Protein AF-A0AAD8AHD6-F1 (afdb_monomer_lite)

Structure (mmCIF, N/CA/C/O backbone):
data_AF-A0AAD8AHD6-F1
#
_entry.id   AF-A0AAD8AHD6-F1
#
loop_
_atom_site.group_PDB
_atom_site.id
_atom_site.type_symbol
_atom_site.label_atom_id
_atom_site.label_alt_id
_atom_site.label_comp_id
_atom_site.label_asym_id
_atom_site.label_entity_id
_atom_site.label_seq_id
_atom_site.pdbx_PDB_ins_code
_atom_site.Cartn_x
_atom_site.Cartn_y
_atom_site.Cartn_z
_atom_site.occupancy
_atom_site.B_iso_or_equiv
_atom_site.auth_seq_id
_atom_site.auth_comp_id
_atom_site.auth_asym_id
_atom_site.auth_atom_id
_atom_si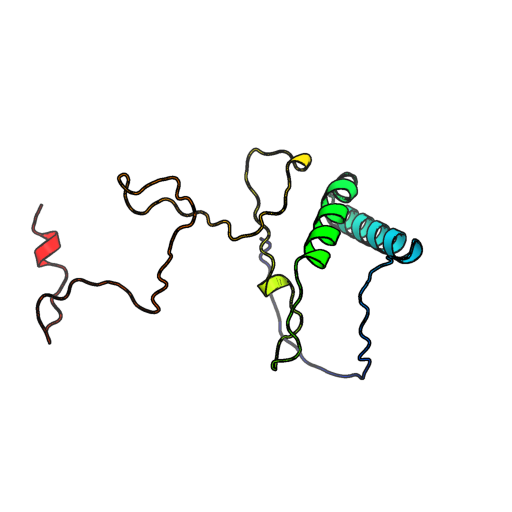te.pdbx_PDB_model_num
ATOM 1 N N . LEU A 1 1 ? 2.312 11.365 6.157 1.00 29.44 1 LEU A N 1
ATOM 2 C CA . LEU A 1 1 ? 2.791 12.754 5.990 1.00 29.44 1 LEU A CA 1
ATOM 3 C C . LEU A 1 1 ? 2.378 13.543 7.224 1.00 29.44 1 LEU A C 1
ATOM 5 O O . LEU A 1 1 ? 1.263 14.035 7.269 1.00 29.44 1 LEU A O 1
ATOM 9 N N . PHE A 1 2 ? 3.258 13.602 8.215 1.00 21.17 2 PHE A N 1
ATOM 10 C CA . PHE A 1 2 ? 3.308 14.655 9.227 1.00 21.17 2 PHE A CA 1
ATOM 11 C C . PHE A 1 2 ? 4.787 15.020 9.355 1.00 21.17 2 PHE A C 1
ATOM 13 O O . PHE A 1 2 ? 5.637 14.129 9.326 1.00 21.17 2 PHE A O 1
ATOM 20 N N . TYR A 1 3 ? 5.084 16.314 9.409 1.00 20.86 3 TYR A N 1
ATOM 21 C CA . TYR A 1 3 ? 6.416 16.841 9.679 1.00 20.86 3 TYR A CA 1
ATOM 22 C C . TYR A 1 3 ? 6.326 17.682 10.952 1.00 20.86 3 TYR A C 1
ATOM 24 O O . TYR A 1 3 ? 5.610 18.678 10.986 1.00 20.86 3 TYR A O 1
ATOM 32 N N . SER A 1 4 ? 7.026 17.229 11.983 1.00 30.19 4 SER A N 1
ATOM 33 C CA . SER A 1 4 ? 7.531 17.943 13.164 1.00 30.19 4 SER A CA 1
ATOM 34 C C . SER A 1 4 ? 8.356 16.865 13.886 1.00 30.19 4 SER A C 1
ATOM 36 O O . SER A 1 4 ? 7.849 15.768 14.077 1.00 30.19 4 SER A O 1
ATOM 38 N N . GLY A 1 5 ? 9.659 16.957 14.134 1.00 29.94 5 GLY A N 1
ATOM 39 C CA . GLY A 1 5 ? 10.422 18.074 14.664 1.00 29.94 5 GLY A CA 1
ATOM 40 C C . GLY A 1 5 ? 10.866 17.698 16.087 1.00 29.94 5 GLY A C 1
ATOM 41 O O . GLY A 1 5 ? 10.020 17.612 16.965 1.00 29.94 5 GLY A O 1
ATOM 42 N N . CYS A 1 6 ? 12.186 17.549 16.289 1.00 26.50 6 CYS A N 1
ATOM 43 C CA . CYS A 1 6 ? 12.927 17.546 17.571 1.00 26.50 6 CYS A CA 1
ATOM 44 C C . CYS A 1 6 ? 13.244 16.202 18.290 1.00 26.50 6 CYS A C 1
ATOM 46 O O . CYS A 1 6 ? 12.350 15.478 18.706 1.00 26.50 6 CYS A O 1
ATOM 48 N N . GLY A 1 7 ? 14.549 15.972 18.543 1.00 26.38 7 GLY A N 1
ATOM 49 C CA . GLY A 1 7 ? 15.070 15.596 19.875 1.00 26.38 7 GLY A CA 1
ATOM 50 C C . GLY A 1 7 ? 15.424 14.129 20.186 1.00 26.38 7 GLY A C 1
ATOM 51 O O . GLY A 1 7 ? 14.545 13.312 20.415 1.00 26.38 7 GLY A O 1
ATOM 52 N N . MET A 1 8 ? 16.728 13.832 20.315 1.00 28.05 8 MET A N 1
ATOM 53 C CA . MET A 1 8 ? 17.305 12.664 21.023 1.00 28.05 8 MET A CA 1
ATOM 54 C C . MET A 1 8 ? 16.973 12.665 22.530 1.00 28.05 8 MET A C 1
ATOM 56 O O . MET A 1 8 ? 17.054 13.740 23.111 1.00 28.05 8 MET A O 1
ATOM 60 N N . VAL A 1 9 ? 16.782 11.492 23.174 1.00 29.67 9 VAL A N 1
ATOM 61 C CA . VAL A 1 9 ? 17.677 10.911 24.224 1.00 29.67 9 VAL A CA 1
ATOM 62 C C . VAL A 1 9 ? 17.219 9.528 24.764 1.00 29.67 9 VAL A C 1
ATOM 64 O O . VAL A 1 9 ? 16.071 9.354 25.138 1.00 29.67 9 VAL A O 1
ATOM 67 N N . HIS A 1 10 ? 18.195 8.603 24.806 1.00 27.12 10 HIS A N 1
ATOM 68 C CA . HIS A 1 10 ? 18.586 7.549 25.782 1.00 27.12 10 HIS A CA 1
ATOM 69 C C . HIS A 1 10 ? 17.616 6.730 26.676 1.00 27.12 10 HIS A C 1
ATOM 71 O O . HIS A 1 10 ? 16.692 7.258 27.277 1.00 27.12 10 HIS A O 1
ATOM 77 N N . SER A 1 11 ? 18.102 5.496 26.960 1.00 27.05 11 SER A N 1
ATOM 78 C CA . SER A 1 11 ? 17.818 4.588 28.102 1.00 27.05 11 SER A CA 1
ATOM 79 C C . SER A 1 11 ? 16.495 3.819 28.002 1.00 27.05 11 SER A C 1
ATOM 81 O O . SER A 1 11 ? 15.454 4.428 27.844 1.00 27.05 11 SER A O 1
ATOM 83 N N . GLY A 1 12 ? 16.404 2.491 28.078 1.00 26.72 12 GLY A N 1
ATOM 84 C CA . GLY A 1 12 ? 17.171 1.486 28.813 1.00 26.72 12 GLY A CA 1
ATOM 85 C C . GLY A 1 12 ? 16.138 0.550 29.468 1.00 26.72 12 GLY A C 1
ATOM 86 O O . GLY A 1 12 ? 15.108 1.046 29.917 1.00 26.72 12 GLY A O 1
ATOM 87 N N . CYS A 1 13 ? 16.442 -0.756 29.535 1.00 26.98 13 CYS A N 1
ATOM 88 C CA . CYS A 1 13 ? 15.676 -1.809 30.237 1.00 26.98 13 CYS A CA 1
ATOM 89 C C . CYS A 1 13 ? 14.310 -2.137 29.569 1.00 26.98 13 CYS A C 1
ATOM 91 O O . CYS A 1 13 ? 13.634 -1.260 29.060 1.00 26.98 13 CYS A O 1
ATOM 93 N N . ASP A 1 14 ? 13.793 -3.357 29.457 1.00 25.84 14 ASP A N 1
ATOM 94 C CA . ASP A 1 14 ? 13.983 -4.588 30.202 1.00 25.84 14 ASP A CA 1
ATOM 95 C C . ASP A 1 14 ? 13.405 -5.764 29.383 1.00 25.84 14 ASP A C 1
ATOM 97 O O . ASP A 1 14 ? 12.411 -5.613 28.679 1.00 25.84 14 ASP A O 1
ATOM 101 N N . SER A 1 15 ? 14.036 -6.928 29.537 1.00 25.45 15 SER A N 1
ATOM 102 C CA . SER A 1 15 ? 13.415 -8.247 29.733 1.00 25.45 15 SER A CA 1
ATOM 103 C C . SER A 1 15 ? 12.273 -8.742 28.813 1.00 25.45 15 SER A C 1
ATOM 105 O O . SER A 1 15 ? 11.151 -8.267 28.881 1.00 25.45 15 SER A O 1
ATOM 107 N N . ILE A 1 16 ? 12.578 -9.829 28.074 1.00 37.09 16 ILE A N 1
ATOM 108 C CA . ILE A 1 16 ? 11.831 -11.111 27.941 1.00 37.09 16 ILE A CA 1
ATOM 109 C C . ILE A 1 16 ? 10.296 -10.959 27.788 1.00 37.09 16 ILE A C 1
ATOM 111 O O . ILE A 1 16 ? 9.616 -10.511 28.696 1.00 37.09 16 ILE A O 1
ATOM 115 N N . ILE A 1 17 ? 9.676 -11.373 26.675 1.00 28.97 17 ILE A N 1
ATOM 116 C CA . ILE A 1 17 ? 9.061 -12.707 26.522 1.00 28.97 17 ILE A CA 1
ATOM 117 C C . ILE A 1 17 ? 8.905 -13.022 25.026 1.00 28.97 17 ILE A C 1
ATOM 119 O O . ILE A 1 17 ? 8.188 -12.360 24.279 1.00 28.97 17 ILE A O 1
ATOM 123 N N . ASN A 1 18 ? 9.550 -14.108 24.617 1.00 33.19 18 ASN A N 1
ATOM 124 C CA . ASN A 1 18 ? 9.322 -14.784 23.354 1.00 33.19 18 ASN A CA 1
ATOM 125 C C . ASN A 1 18 ? 8.051 -15.641 23.493 1.00 33.19 18 ASN A C 1
ATOM 127 O O . ASN A 1 18 ? 8.084 -16.675 24.157 1.00 33.19 18 ASN A O 1
ATOM 131 N N . THR A 1 19 ? 6.937 -15.241 22.878 1.00 29.25 19 THR A N 1
ATOM 132 C CA . THR A 1 19 ? 5.799 -16.150 22.656 1.00 29.25 19 THR A CA 1
ATOM 133 C C . THR A 1 19 ? 5.150 -15.899 21.307 1.00 29.25 19 THR A C 1
ATOM 135 O O . THR A 1 19 ? 4.315 -15.021 21.120 1.00 29.25 19 THR A O 1
ATOM 138 N N . ARG A 1 20 ? 5.524 -16.772 20.374 1.00 37.91 20 ARG A N 1
ATOM 139 C CA . ARG A 1 20 ? 4.714 -17.261 19.261 1.00 37.91 20 ARG A CA 1
ATOM 140 C C . ARG A 1 20 ? 3.211 -17.246 19.578 1.00 37.91 20 ARG A C 1
ATOM 142 O O . ARG A 1 20 ? 2.752 -18.038 20.396 1.00 37.91 20 ARG A O 1
ATOM 149 N N . VAL A 1 21 ? 2.439 -16.476 18.813 1.00 38.62 21 VAL A N 1
ATOM 150 C CA . VAL A 1 21 ? 1.000 -16.710 18.636 1.00 38.62 21 VAL A CA 1
ATOM 151 C C . VAL A 1 21 ? 0.701 -16.699 17.140 1.00 38.62 21 VAL A C 1
ATOM 153 O O . VAL A 1 21 ? 0.684 -15.657 16.495 1.00 38.62 21 VAL A O 1
ATOM 156 N N . LYS A 1 22 ? 0.449 -17.883 16.568 1.00 38.78 22 LYS A N 1
ATOM 157 C CA . LYS A 1 22 ? -0.361 -17.968 15.349 1.00 38.78 22 LYS A CA 1
ATOM 158 C C . LYS A 1 22 ? -1.763 -17.508 15.756 1.00 38.78 22 LYS A C 1
ATOM 160 O O . LYS A 1 22 ? -2.486 -18.268 16.390 1.00 38.78 22 LYS A O 1
ATOM 165 N N . GLY A 1 23 ? -2.104 -16.253 15.476 1.00 42.19 23 GLY A N 1
ATOM 166 C CA . GLY A 1 23 ? -3.350 -15.608 15.901 1.00 42.19 23 GLY A CA 1
ATOM 167 C C . GLY A 1 23 ? -4.588 -16.065 15.132 1.00 42.19 23 GLY A C 1
ATOM 168 O O . GLY A 1 23 ? -5.349 -15.236 14.653 1.00 42.19 23 GLY A O 1
ATOM 169 N N . THR A 1 24 ? -4.826 -17.370 15.004 1.00 45.97 24 THR A N 1
ATOM 170 C CA . THR A 1 24 ? -6.129 -17.878 14.555 1.00 45.97 24 THR A CA 1
ATOM 171 C C . THR A 1 24 ? -7.067 -17.919 15.761 1.00 45.97 24 THR A C 1
ATOM 173 O O . THR A 1 24 ? -7.165 -18.938 16.440 1.00 45.97 24 THR A O 1
ATOM 176 N N . GLY A 1 25 ? -7.697 -16.778 16.062 1.00 51.31 25 GLY A N 1
ATOM 177 C CA . GLY A 1 25 ? -8.680 -16.632 17.143 1.00 51.31 25 GLY A CA 1
ATOM 178 C C . GLY A 1 25 ? -8.542 -15.319 17.912 1.00 51.31 25 GLY A C 1
ATOM 179 O O . GLY A 1 25 ? -8.144 -15.318 19.072 1.00 51.31 25 GLY A O 1
ATOM 180 N N . SER A 1 26 ? -8.856 -14.187 17.278 1.00 58.88 26 SER A N 1
ATOM 181 C CA . SER A 1 26 ? -8.895 -12.895 17.974 1.00 58.88 26 SER A CA 1
ATOM 182 C C . SER A 1 26 ? -10.036 -12.901 18.999 1.00 58.88 26 SER A C 1
ATOM 184 O O . SER A 1 26 ? -11.209 -13.011 18.631 1.00 58.88 26 SER A O 1
ATOM 186 N N . CYS A 1 27 ? -9.698 -12.847 20.290 1.00 73.50 27 CYS A N 1
ATOM 187 C CA . CYS A 1 27 ? -10.687 -12.846 21.361 1.00 73.50 27 CYS A CA 1
ATOM 188 C C . CYS A 1 27 ? -11.543 -11.567 21.306 1.00 73.50 27 CYS A C 1
ATOM 190 O O . CYS A 1 27 ? -11.077 -10.494 20.918 1.00 73.50 27 CYS A O 1
ATOM 192 N N . ILE A 1 28 ? -12.811 -11.667 21.714 1.00 82.25 28 ILE A N 1
ATOM 193 C CA . ILE A 1 28 ? -13.765 -10.542 21.679 1.00 82.25 28 ILE A CA 1
ATOM 194 C C . ILE A 1 28 ? -13.234 -9.345 22.483 1.00 82.25 28 ILE A C 1
ATOM 196 O O . ILE A 1 28 ? -13.373 -8.202 22.056 1.00 82.25 28 ILE A O 1
ATOM 200 N N . ALA A 1 29 ? -12.557 -9.609 23.605 1.00 86.94 29 ALA A N 1
ATOM 201 C CA . ALA A 1 29 ? -11.934 -8.581 24.433 1.00 86.94 29 ALA A CA 1
ATOM 202 C C . ALA A 1 29 ? -10.838 -7.802 23.684 1.00 86.94 29 ALA A C 1
ATOM 204 O O . ALA A 1 29 ? -10.797 -6.576 23.771 1.00 86.94 29 ALA A O 1
ATOM 205 N N . PHE A 1 30 ? -9.993 -8.488 22.905 1.00 87.62 30 PHE A N 1
ATOM 206 C CA . PHE A 1 30 ? -8.957 -7.842 22.099 1.00 87.62 30 PHE A CA 1
ATOM 207 C C . PHE A 1 30 ? -9.573 -6.951 21.019 1.00 87.62 30 PHE A C 1
ATOM 209 O O . PHE A 1 30 ? -9.199 -5.789 20.910 1.00 87.62 30 PHE A O 1
ATOM 216 N N . ARG A 1 31 ? -10.580 -7.448 20.286 1.00 87.31 31 ARG A N 1
ATOM 217 C CA . ARG A 1 31 ? -11.284 -6.657 19.258 1.00 87.31 31 ARG A CA 1
ATOM 218 C C . ARG A 1 31 ? -11.959 -5.418 19.840 1.00 87.31 31 ARG A C 1
ATOM 220 O O . ARG A 1 31 ? -11.915 -4.346 19.242 1.00 87.31 31 ARG A O 1
ATOM 227 N N . GLN A 1 32 ? -12.569 -5.549 21.016 1.00 90.44 32 GLN A N 1
ATOM 228 C CA . GLN A 1 32 ? -13.193 -4.415 21.690 1.00 90.44 32 GLN A CA 1
ATOM 229 C C . GLN A 1 32 ? -12.151 -3.380 22.124 1.00 90.44 32 GLN A C 1
ATOM 231 O O . GLN A 1 32 ? -12.377 -2.177 21.984 1.00 90.44 32 GLN A O 1
ATOM 236 N N . HIS A 1 33 ? -11.012 -3.842 22.640 1.00 92.06 33 HIS A N 1
ATOM 237 C CA . HIS A 1 33 ? -9.912 -2.972 23.029 1.00 92.06 33 HIS A CA 1
ATOM 238 C C . HIS A 1 33 ? -9.316 -2.235 21.820 1.00 92.06 33 HIS A C 1
ATOM 240 O O . HIS A 1 33 ? -9.173 -1.016 21.872 1.00 92.06 33 HIS A O 1
ATOM 246 N N . GLU A 1 34 ? -9.067 -2.944 20.718 1.00 91.31 34 GLU A N 1
ATOM 247 C CA . GLU A 1 34 ? -8.581 -2.392 19.446 1.00 91.31 34 GLU A CA 1
ATOM 248 C C . GLU A 1 34 ? -9.501 -1.275 18.930 1.00 91.31 34 GLU A C 1
ATOM 250 O O . GLU A 1 34 ? -9.052 -0.164 18.636 1.00 91.31 34 GLU A O 1
ATOM 255 N N . GLN A 1 35 ? -10.812 -1.532 18.901 1.00 93.62 35 GLN A N 1
ATOM 256 C CA . GLN A 1 35 ? -11.793 -0.527 18.501 1.00 93.62 35 GLN A CA 1
ATOM 257 C C . GLN A 1 35 ? -11.790 0.678 19.442 1.00 93.62 35 GLN A C 1
ATOM 259 O O . GLN A 1 35 ? -11.808 1.811 18.974 1.00 93.62 35 GLN A O 1
ATOM 264 N N . ASN A 1 36 ? -11.767 0.466 20.759 1.00 95.25 36 ASN A N 1
ATOM 265 C CA . ASN A 1 36 ? -11.785 1.564 21.725 1.00 95.25 36 ASN A CA 1
ATOM 266 C C . ASN A 1 36 ? -10.537 2.446 21.608 1.00 95.25 36 ASN A C 1
ATOM 268 O O . ASN A 1 36 ? -10.663 3.672 21.619 1.00 95.25 36 ASN A O 1
ATOM 272 N N . LEU A 1 37 ? -9.364 1.835 21.437 1.00 95.38 37 LEU A N 1
ATOM 273 C CA . LEU A 1 37 ? -8.112 2.554 21.231 1.00 95.38 37 LEU A CA 1
ATOM 274 C C . LEU A 1 37 ? -8.176 3.408 19.961 1.00 95.38 37 LEU A C 1
ATOM 276 O O . LEU A 1 37 ? -7.863 4.598 19.999 1.00 95.38 37 LEU A O 1
ATOM 280 N N . LEU A 1 38 ? -8.657 2.842 18.851 1.00 94.44 38 LEU A N 1
ATOM 281 C CA . LEU A 1 38 ? -8.803 3.592 17.605 1.00 94.44 38 LEU A CA 1
ATOM 282 C C . LEU A 1 38 ? -9.798 4.752 17.750 1.00 94.44 38 LEU A C 1
ATOM 284 O O . LEU A 1 38 ? -9.519 5.861 17.303 1.00 94.44 38 LEU A O 1
ATOM 288 N N . LYS A 1 39 ? -10.936 4.536 18.419 1.00 95.50 39 LYS A N 1
ATOM 289 C CA . LYS A 1 39 ? -11.924 5.596 18.682 1.00 95.50 39 LYS A CA 1
ATOM 290 C C . LYS A 1 39 ? -11.325 6.753 19.483 1.00 95.50 39 LYS A C 1
ATOM 292 O O . LYS A 1 39 ? -11.598 7.911 19.164 1.00 95.50 39 LYS A O 1
ATOM 297 N N . GLN A 1 40 ? -10.507 6.448 20.493 1.00 97.00 40 GLN A N 1
ATOM 298 C CA . GLN A 1 40 ? -9.797 7.449 21.294 1.00 97.00 40 GLN A CA 1
ATOM 299 C C . GLN A 1 40 ? -8.804 8.253 20.447 1.00 97.00 40 GLN A C 1
ATOM 301 O O . GLN A 1 40 ? -8.813 9.480 20.516 1.00 97.00 40 GLN A O 1
ATOM 306 N N . GLN A 1 41 ? -8.012 7.582 19.607 1.00 95.31 41 GLN A N 1
ATOM 307 C CA . GLN A 1 41 ? -7.065 8.233 18.694 1.00 95.31 41 GLN A CA 1
ATOM 308 C C . GLN A 1 41 ? -7.780 9.137 17.679 1.00 95.31 41 GLN A C 1
ATOM 310 O O . GLN A 1 41 ? -7.395 10.285 17.487 1.00 95.31 41 GLN A O 1
ATOM 315 N N . LEU A 1 42 ? -8.882 8.664 17.086 1.00 94.25 42 LEU A N 1
ATOM 316 C CA . LEU A 1 42 ? -9.683 9.466 16.157 1.00 94.25 42 LEU A CA 1
ATOM 317 C C . LEU A 1 42 ? -10.261 10.716 16.828 1.00 94.25 42 LEU A C 1
ATOM 319 O O . LEU A 1 42 ? -10.262 11.779 16.218 1.00 94.25 42 LEU A O 1
ATOM 323 N N . ASN A 1 43 ? -10.719 10.611 18.079 1.00 96.12 43 ASN A N 1
ATOM 324 C CA . ASN A 1 43 ? -11.207 11.769 18.830 1.00 96.12 43 ASN A CA 1
ATOM 325 C C . ASN A 1 43 ? -10.094 12.781 19.119 1.00 96.12 43 ASN A C 1
ATOM 3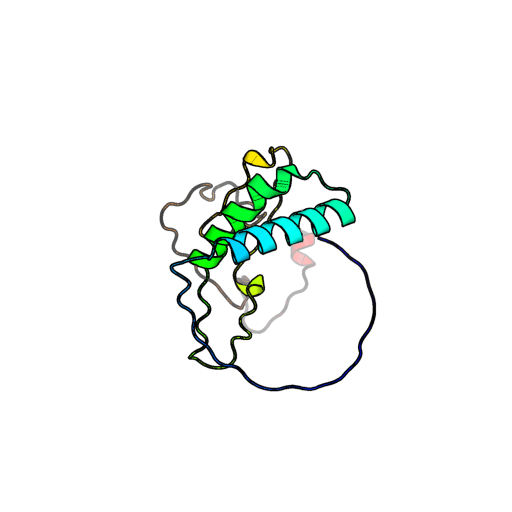27 O O . ASN A 1 43 ? -10.332 13.979 18.988 1.00 96.12 43 ASN A O 1
ATOM 331 N N . ALA A 1 44 ? -8.898 12.312 19.487 1.00 96.56 44 ALA A N 1
ATOM 332 C CA . ALA A 1 44 ? -7.748 13.181 19.736 1.00 96.56 44 ALA A CA 1
ATOM 333 C C . ALA A 1 44 ? -7.346 13.977 18.481 1.00 96.56 44 ALA A C 1
ATOM 335 O O . ALA A 1 44 ? -7.044 15.163 18.576 1.00 96.56 44 ALA A O 1
ATOM 336 N N . GLU A 1 45 ? -7.436 13.351 17.306 1.00 94.06 45 GLU A N 1
ATOM 337 C CA . GLU A 1 45 ? -7.138 13.969 16.006 1.00 94.06 45 GLU A CA 1
ATOM 338 C C . GLU A 1 45 ? -8.338 14.716 15.381 1.00 94.06 45 GLU A C 1
ATOM 340 O O . GLU A 1 45 ? -8.249 15.218 14.259 1.00 94.06 45 GLU A O 1
ATOM 345 N N . GLY A 1 46 ? -9.489 14.781 16.063 1.00 94.06 46 GLY A N 1
ATOM 346 C CA . GLY A 1 46 ? -10.697 15.445 15.551 1.00 94.06 46 GLY A CA 1
ATOM 347 C C . GLY A 1 46 ? -11.318 14.773 14.315 1.00 94.06 46 GLY A C 1
ATOM 348 O O . GLY A 1 46 ? -11.996 15.425 13.518 1.00 94.06 46 GLY A O 1
ATOM 349 N N . LEU A 1 47 ? -11.085 13.473 14.127 1.00 93.69 47 LEU A N 1
ATOM 350 C CA . LEU A 1 47 ? -11.558 12.687 12.989 1.00 93.69 47 LEU A CA 1
ATOM 351 C C . LEU A 1 47 ? -12.887 11.978 13.281 1.00 93.69 47 LEU A C 1
ATOM 353 O O . LEU A 1 47 ? -13.224 11.627 14.410 1.00 93.69 47 LEU A O 1
ATOM 357 N N . SER A 1 48 ? -13.654 11.712 12.220 1.00 94.31 48 SER A N 1
ATOM 358 C CA . SER A 1 48 ? -14.940 11.019 12.342 1.00 94.31 48 SER A CA 1
ATOM 359 C C . SER A 1 48 ? -14.776 9.567 12.802 1.00 94.31 48 SER A C 1
ATOM 361 O O . SER A 1 48 ? -14.008 8.802 12.222 1.00 94.31 48 SER A O 1
ATOM 363 N N . GLN A 1 49 ? -15.604 9.149 13.760 1.00 93.50 49 GLN A N 1
ATOM 364 C CA . GLN A 1 49 ? -15.636 7.785 14.304 1.00 93.50 49 GLN A CA 1
ATOM 365 C C . GLN A 1 49 ? -15.949 6.700 13.263 1.00 93.50 49 GLN A C 1
ATOM 367 O O . GLN A 1 49 ? -15.602 5.540 13.443 1.00 93.50 49 GLN A O 1
ATOM 372 N N . SER A 1 50 ? -16.537 7.074 12.129 1.00 93.06 50 SER A N 1
ATOM 373 C CA . SER A 1 50 ? -16.811 6.145 11.025 1.00 93.06 50 SER A CA 1
ATOM 374 C C . SER A 1 50 ? -15.558 5.727 10.238 1.00 93.06 50 SER A C 1
ATOM 376 O O . SER A 1 50 ? -15.645 4.918 9.321 1.00 93.06 50 SER A O 1
ATOM 378 N N . TRP A 1 51 ? -14.372 6.237 10.594 1.00 93.25 51 TRP A N 1
ATOM 379 C CA . TRP A 1 51 ? -13.100 5.658 10.148 1.00 93.25 51 TRP A CA 1
ATOM 380 C C . TRP A 1 51 ? -12.817 4.285 10.766 1.00 93.25 51 TRP A C 1
ATOM 382 O O . TRP A 1 51 ? -12.083 3.506 10.162 1.00 93.25 51 TRP A O 1
ATOM 392 N N . VAL A 1 52 ? -13.410 3.957 11.920 1.00 93.88 52 VAL A N 1
ATOM 393 C CA . VAL A 1 52 ? -13.233 2.646 12.570 1.00 93.88 52 VAL A CA 1
ATOM 394 C C . VAL A 1 52 ? -13.656 1.509 11.644 1.00 93.88 52 VAL A C 1
ATOM 396 O O . VAL A 1 52 ? -12.919 0.536 11.495 1.00 93.88 52 VAL A O 1
ATOM 399 N N . ASP A 1 53 ? -14.790 1.678 10.962 1.00 91.62 53 ASP A N 1
ATOM 400 C CA . ASP A 1 53 ? -15.363 0.674 10.059 1.00 91.62 53 ASP A CA 1
ATOM 401 C C . ASP A 1 53 ? -14.499 0.429 8.812 1.00 91.62 53 ASP A C 1
ATOM 403 O O . ASP A 1 53 ? -14.642 -0.593 8.148 1.00 91.62 53 ASP A O 1
ATOM 407 N N . ILE A 1 54 ? -13.587 1.356 8.499 1.00 92.31 54 ILE A N 1
ATOM 408 C CA . ILE A 1 54 ? -12.670 1.264 7.358 1.00 92.31 54 ILE A CA 1
ATOM 409 C C . ILE A 1 54 ? -11.303 0.738 7.801 1.00 92.31 54 ILE A C 1
ATOM 411 O O . ILE A 1 54 ? -10.750 -0.166 7.182 1.00 92.31 54 ILE A O 1
ATOM 415 N N . VAL A 1 55 ? -10.740 1.292 8.876 1.00 92.25 55 VAL A N 1
ATOM 416 C CA . VAL A 1 55 ? -9.359 1.008 9.292 1.00 92.25 55 VAL A CA 1
ATOM 417 C C . VAL A 1 55 ? -9.223 -0.384 9.901 1.00 92.25 55 VAL A C 1
ATOM 419 O O . VAL A 1 55 ? -8.259 -1.071 9.577 1.00 92.25 55 VAL A O 1
ATOM 422 N N . ILE A 1 56 ? -10.174 -0.828 10.734 1.00 92.06 56 ILE A N 1
ATOM 423 C CA . ILE A 1 56 ? -10.074 -2.130 11.419 1.00 92.06 56 ILE A CA 1
ATOM 424 C C . ILE A 1 56 ? -10.015 -3.296 10.416 1.00 92.06 56 ILE A C 1
ATOM 426 O O . ILE A 1 56 ? -9.076 -4.091 10.498 1.00 92.06 56 ILE A O 1
ATOM 430 N N . PRO A 1 57 ? -10.926 -3.409 9.426 1.00 91.19 57 PRO A N 1
ATOM 431 C CA . PRO A 1 57 ? -10.853 -4.502 8.456 1.00 91.19 57 PRO A CA 1
ATOM 432 C C . PRO A 1 57 ? -9.585 -4.465 7.597 1.00 91.19 57 PRO A C 1
ATOM 434 O O . PRO A 1 57 ? -9.070 -5.519 7.226 1.00 91.19 57 PRO A O 1
ATOM 437 N N . LEU A 1 58 ? -9.074 -3.272 7.267 1.00 90.19 58 LEU A N 1
ATOM 438 C CA . LEU A 1 58 ? -7.828 -3.128 6.509 1.00 90.19 58 LEU A CA 1
ATOM 439 C C . LEU A 1 58 ? -6.618 -3.549 7.352 1.00 90.19 58 LEU A C 1
ATOM 441 O O . LEU A 1 58 ? -5.761 -4.278 6.865 1.00 90.19 58 LEU A O 1
ATOM 445 N N . ALA A 1 59 ? -6.560 -3.144 8.622 1.00 90.50 59 ALA A N 1
ATOM 446 C CA . ALA A 1 59 ? -5.482 -3.520 9.532 1.00 90.50 59 ALA A CA 1
ATOM 447 C C . ALA A 1 59 ? -5.419 -5.041 9.739 1.00 90.50 59 ALA A C 1
ATOM 449 O O . ALA A 1 59 ? -4.343 -5.628 9.646 1.00 90.50 59 ALA A O 1
ATOM 450 N N . GLN A 1 60 ? -6.571 -5.687 9.932 1.00 88.81 60 GLN A N 1
ATOM 451 C CA . GLN A 1 60 ? -6.655 -7.145 10.068 1.00 88.81 60 GLN A CA 1
ATOM 452 C C . GLN A 1 60 ? -6.136 -7.863 8.816 1.00 88.81 60 GLN A C 1
ATOM 454 O O . GLN A 1 60 ? -5.293 -8.750 8.922 1.00 88.81 60 GLN A O 1
ATOM 459 N N . GLN A 1 61 ? -6.550 -7.418 7.627 1.00 88.62 61 GLN A N 1
ATOM 460 C CA . GLN A 1 61 ? -6.046 -7.973 6.369 1.00 88.62 61 GLN A CA 1
ATOM 461 C C . GLN A 1 61 ? -4.531 -7.778 6.202 1.00 88.62 61 GLN A C 1
ATOM 463 O O . GLN A 1 61 ? -3.841 -8.692 5.758 1.00 88.62 61 GLN A O 1
ATOM 468 N N . ILE A 1 62 ? -3.994 -6.611 6.576 1.00 87.31 62 ILE A N 1
ATOM 469 C CA . ILE A 1 62 ? -2.548 -6.346 6.525 1.00 87.31 62 ILE A CA 1
ATOM 470 C C . ILE A 1 62 ? -1.786 -7.325 7.424 1.00 87.31 62 ILE A C 1
ATOM 472 O O . ILE A 1 62 ? -0.785 -7.889 6.987 1.00 87.31 62 ILE A O 1
ATOM 476 N N . VAL A 1 63 ? -2.264 -7.552 8.651 1.00 86.56 63 VAL A N 1
ATOM 477 C CA . VAL A 1 63 ? -1.640 -8.483 9.608 1.00 86.56 63 VAL A CA 1
ATOM 478 C C . VAL A 1 63 ? -1.670 -9.927 9.098 1.00 86.56 63 VAL A C 1
ATOM 480 O O . VAL A 1 63 ? -0.726 -10.680 9.332 1.00 86.56 63 VAL A O 1
ATOM 483 N N . ASP A 1 64 ? -2.709 -10.317 8.360 1.00 85.50 64 ASP A N 1
ATOM 484 C CA . ASP A 1 64 ? -2.784 -11.654 7.765 1.00 85.50 64 ASP A CA 1
ATOM 485 C C . ASP A 1 64 ? -1.784 -11.845 6.608 1.00 85.50 64 ASP A C 1
ATOM 487 O O . ASP A 1 64 ? -1.234 -12.944 6.447 1.00 85.50 64 ASP A O 1
ATOM 491 N N . ILE A 1 65 ? -1.532 -10.784 5.830 1.00 85.62 65 ILE A N 1
ATOM 492 C CA . ILE A 1 65 ? -0.643 -10.779 4.655 1.00 85.62 65 ILE A CA 1
ATOM 493 C C . ILE A 1 65 ? 0.835 -10.649 5.054 1.00 85.62 65 ILE A C 1
ATOM 495 O O . ILE A 1 65 ? 1.685 -11.364 4.519 1.00 85.62 65 ILE A O 1
ATOM 499 N N . VAL A 1 66 ? 1.163 -9.735 5.969 1.00 83.75 66 VAL A N 1
ATOM 500 C CA . VAL A 1 66 ? 2.548 -9.389 6.317 1.00 83.75 66 VAL A CA 1
ATOM 501 C C . VAL A 1 66 ? 3.084 -10.352 7.371 1.00 83.75 66 VAL A C 1
ATOM 503 O O . VAL A 1 66 ? 2.616 -10.388 8.505 1.00 83.75 66 VAL A O 1
ATOM 506 N N . ARG A 1 67 ? 4.107 -11.130 7.003 1.00 81.69 67 ARG A N 1
ATOM 507 C CA . ARG A 1 67 ? 4.778 -12.083 7.897 1.00 81.69 67 ARG A CA 1
ATOM 508 C C . ARG A 1 67 ? 6.295 -11.895 7.825 1.00 81.69 67 ARG A C 1
ATOM 510 O O . ARG A 1 67 ? 6.916 -12.503 6.955 1.00 81.69 67 ARG A O 1
ATOM 517 N N . PRO A 1 68 ? 6.872 -11.058 8.705 1.00 78.19 68 PRO A N 1
ATOM 518 C CA . PRO A 1 68 ? 8.317 -10.860 8.783 1.00 78.19 68 PRO A CA 1
ATOM 519 C C . PRO A 1 68 ? 9.030 -12.190 9.080 1.00 78.19 68 PRO A C 1
ATOM 521 O O . PRO A 1 68 ? 8.567 -12.967 9.925 1.00 78.19 68 PRO A O 1
ATOM 524 N N . ASP A 1 69 ? 10.132 -12.476 8.382 1.00 71.94 69 ASP A N 1
ATOM 525 C CA . ASP A 1 69 ? 10.930 -13.690 8.606 1.00 71.94 69 ASP A CA 1
ATOM 526 C C . ASP A 1 69 ? 12.003 -13.422 9.665 1.00 71.94 69 ASP A C 1
ATOM 528 O O . ASP A 1 69 ? 13.147 -13.088 9.373 1.00 71.94 69 ASP A O 1
ATOM 532 N N . VAL A 1 70 ? 11.614 -13.596 10.927 1.00 68.88 70 VAL A N 1
ATOM 533 C CA . VAL A 1 70 ? 12.459 -13.309 12.098 1.00 68.88 70 VAL A CA 1
ATOM 534 C C . VAL A 1 70 ? 13.602 -14.331 12.275 1.00 68.88 70 VAL A C 1
ATOM 536 O O . VAL A 1 70 ? 14.414 -14.198 13.186 1.00 68.88 70 VAL A O 1
ATOM 539 N N . GLN A 1 71 ? 13.682 -15.386 11.449 1.00 66.69 71 GLN A N 1
ATOM 540 C CA . GLN A 1 71 ? 14.654 -16.476 11.640 1.00 66.69 71 GLN A CA 1
ATOM 541 C C . GLN A 1 71 ? 16.031 -16.218 11.017 1.00 66.69 71 GLN A C 1
ATOM 543 O O . GLN A 1 71 ? 16.973 -16.930 11.356 1.00 66.69 71 GLN A O 1
ATOM 548 N N . LYS A 1 72 ? 16.170 -15.245 10.109 1.00 60.25 72 LYS A N 1
ATOM 549 C CA . LYS A 1 72 ? 17.397 -15.035 9.313 1.00 60.25 72 LYS A CA 1
ATOM 550 C C . LYS A 1 72 ? 18.243 -13.829 9.734 1.00 60.25 72 LYS A C 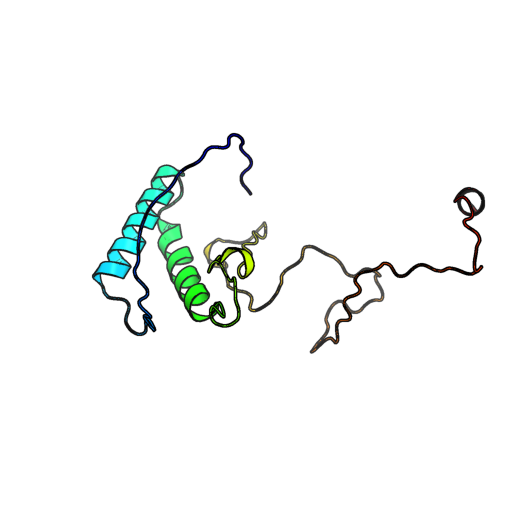1
ATOM 552 O O . LYS A 1 72 ? 18.934 -13.259 8.901 1.00 60.25 72 LYS A O 1
ATOM 557 N N . ASP A 1 73 ? 18.232 -13.525 11.029 1.00 56.12 73 ASP A N 1
ATOM 558 C CA . ASP A 1 73 ? 18.973 -12.438 11.674 1.00 56.12 73 ASP A CA 1
ATOM 559 C C . ASP A 1 73 ? 18.438 -11.020 11.373 1.00 56.12 73 ASP A C 1
ATOM 561 O O . ASP A 1 73 ? 18.309 -10.589 10.232 1.00 56.12 73 ASP A O 1
ATOM 565 N N . ALA A 1 74 ? 18.192 -10.272 12.456 1.00 58.69 74 ALA A N 1
ATOM 566 C CA . ALA A 1 74 ? 18.025 -8.813 12.507 1.00 58.69 74 ALA A CA 1
ATOM 567 C C . ALA A 1 74 ? 16.744 -8.167 11.934 1.00 58.69 74 ALA A C 1
ATOM 569 O O . ALA A 1 74 ? 16.752 -6.963 11.682 1.00 58.69 74 ALA A O 1
ATOM 570 N N . ASP A 1 75 ? 15.632 -8.890 11.774 1.00 62.72 75 ASP A N 1
ATOM 571 C CA . ASP A 1 75 ? 14.360 -8.238 11.430 1.00 62.72 75 ASP A CA 1
ATOM 572 C C . ASP A 1 75 ? 13.644 -7.731 12.701 1.00 62.72 75 ASP A C 1
ATOM 574 O O . ASP A 1 75 ? 13.146 -8.522 13.503 1.00 62.72 75 ASP A O 1
ATOM 578 N N . ASP A 1 76 ? 13.599 -6.408 12.894 1.00 69.81 76 ASP A N 1
ATOM 579 C CA . ASP A 1 76 ? 13.033 -5.696 14.066 1.00 69.81 76 ASP A CA 1
ATOM 580 C C . ASP A 1 76 ? 11.487 -5.769 14.141 1.00 69.81 76 ASP A C 1
ATOM 582 O O . ASP A 1 76 ? 10.830 -4.984 14.821 1.00 69.81 76 ASP A O 1
ATOM 586 N N . MET A 1 77 ? 10.867 -6.682 13.381 1.00 76.12 77 MET A N 1
ATOM 587 C CA . MET A 1 77 ? 9.414 -6.777 13.183 1.00 76.12 77 MET A CA 1
ATOM 588 C C . MET A 1 77 ? 8.754 -5.440 12.786 1.00 76.12 77 MET A C 1
ATOM 590 O O . MET A 1 77 ? 7.552 -5.241 12.996 1.00 76.12 77 MET A O 1
ATOM 594 N N . ASP A 1 78 ? 9.510 -4.520 12.180 1.00 82.00 78 ASP A N 1
ATOM 595 C CA . ASP A 1 78 ? 8.995 -3.208 11.804 1.00 82.00 78 ASP A CA 1
ATOM 596 C C . ASP A 1 78 ? 8.105 -3.312 10.558 1.00 82.00 78 ASP A C 1
ATOM 598 O O . ASP A 1 78 ? 8.559 -3.295 9.411 1.00 82.00 78 ASP A O 1
ATOM 602 N N . ILE A 1 79 ? 6.790 -3.354 10.786 1.00 82.94 79 ILE A N 1
ATOM 603 C CA . ILE A 1 79 ? 5.770 -3.424 9.729 1.00 82.94 79 ILE A CA 1
ATOM 604 C C . ILE A 1 79 ? 5.862 -2.273 8.714 1.00 82.94 79 ILE A C 1
ATOM 606 O O . ILE A 1 79 ? 5.372 -2.407 7.590 1.00 82.94 79 ILE A O 1
ATOM 610 N N . ARG A 1 80 ? 6.493 -1.145 9.072 1.00 84.56 80 ARG A N 1
ATOM 611 C CA . ARG A 1 80 ? 6.624 0.032 8.194 1.00 84.56 80 ARG A CA 1
ATOM 612 C C . ARG A 1 80 ? 7.549 -0.225 7.007 1.00 84.56 80 ARG A C 1
ATOM 614 O O . ARG A 1 80 ? 7.457 0.486 6.011 1.00 84.56 80 ARG A O 1
ATOM 621 N N . GLN A 1 81 ? 8.408 -1.240 7.089 1.00 85.38 81 GLN A N 1
ATOM 622 C CA . GLN A 1 81 ? 9.250 -1.664 5.968 1.00 85.38 81 GLN A CA 1
ATOM 623 C C . GLN A 1 81 ? 8.455 -2.452 4.915 1.00 85.38 81 GLN A C 1
ATOM 625 O O . GLN A 1 81 ? 8.826 -2.475 3.743 1.00 85.38 81 GLN A O 1
ATOM 630 N N . TYR A 1 82 ? 7.328 -3.043 5.320 1.00 86.44 82 TYR A N 1
ATOM 631 C CA . TYR A 1 82 ? 6.504 -3.926 4.494 1.00 86.44 82 TYR A CA 1
ATOM 632 C C . TYR A 1 82 ? 5.241 -3.250 3.951 1.00 86.44 82 TYR A C 1
ATOM 634 O O . TYR A 1 82 ? 4.745 -3.629 2.890 1.00 86.44 82 TYR A O 1
ATOM 642 N N . VAL A 1 83 ? 4.711 -2.247 4.658 1.00 89.62 83 VAL A N 1
ATOM 643 C CA . VAL A 1 83 ? 3.423 -1.617 4.342 1.00 89.62 83 VAL A CA 1
ATOM 644 C C . VAL A 1 83 ? 3.606 -0.145 4.005 1.00 89.62 83 VAL A C 1
ATOM 646 O O . VAL A 1 83 ? 4.145 0.632 4.790 1.00 89.62 83 VAL A O 1
ATOM 649 N N . GLN A 1 84 ? 3.076 0.262 2.852 1.00 90.50 84 GLN A N 1
ATOM 650 C CA . GLN A 1 84 ? 3.052 1.658 2.426 1.00 90.50 84 GLN A CA 1
ATOM 651 C C . GLN A 1 84 ? 1.613 2.172 2.352 1.00 90.50 84 GLN A C 1
ATOM 653 O O . GLN A 1 84 ? 0.797 1.662 1.588 1.00 90.50 84 GLN A O 1
ATOM 658 N N . PHE A 1 85 ? 1.312 3.231 3.106 1.00 91.06 85 PHE A N 1
ATOM 659 C CA . PHE A 1 85 ? 0.023 3.919 3.032 1.00 91.06 85 PHE A CA 1
ATOM 660 C C . PHE A 1 85 ? 0.084 5.040 2.001 1.00 91.06 85 PHE A C 1
ATOM 662 O O . PHE A 1 85 ? 0.903 5.958 2.108 1.00 91.06 85 PHE A O 1
ATOM 669 N N . LYS A 1 86 ? -0.813 4.997 1.014 1.00 88.94 86 LYS A N 1
ATOM 670 C CA . LYS A 1 86 ? -0.881 6.001 -0.046 1.00 88.94 86 LYS A CA 1
ATOM 671 C C . LYS A 1 86 ? -2.283 6.575 -0.171 1.00 88.94 86 LYS A C 1
ATOM 673 O O . LYS A 1 86 ? -3.245 5.846 -0.370 1.00 88.94 86 LYS A O 1
ATOM 678 N N . LYS A 1 87 ? -2.385 7.902 -0.073 1.00 87.62 87 LYS A N 1
ATOM 679 C CA . LYS A 1 87 ? -3.633 8.635 -0.298 1.00 87.62 87 LYS A CA 1
ATOM 680 C C . LYS A 1 87 ? -3.764 8.979 -1.779 1.00 87.62 87 LYS A C 1
ATOM 682 O O . LYS A 1 87 ? -2.853 9.581 -2.347 1.00 87.62 87 LYS A O 1
ATOM 687 N N . VAL A 1 88 ? -4.912 8.659 -2.364 1.00 85.62 88 VAL A N 1
ATOM 688 C CA . VAL A 1 88 ? -5.300 9.091 -3.711 1.00 85.62 88 VAL A CA 1
ATOM 689 C C . VAL A 1 88 ? -6.338 10.214 -3.572 1.00 85.62 88 VAL A C 1
ATOM 691 O O . VAL A 1 88 ? -7.314 10.039 -2.841 1.00 85.62 88 VAL A O 1
ATOM 694 N N . PRO A 1 89 ? -6.127 11.398 -4.176 1.00 86.12 89 PRO A N 1
ATOM 695 C CA . PRO A 1 89 ? -7.110 12.477 -4.126 1.00 86.12 89 PRO A CA 1
ATOM 696 C C . PRO A 1 89 ? -8.359 12.128 -4.948 1.00 86.12 89 PRO A C 1
ATOM 698 O O . PRO A 1 89 ? -8.266 11.442 -5.960 1.00 86.12 89 PRO A O 1
ATOM 701 N N . GLY A 1 90 ? -9.517 12.642 -4.529 1.00 86.94 90 GLY A N 1
ATOM 702 C CA . GLY A 1 90 ? -10.779 12.526 -5.272 1.00 86.94 90 GLY A CA 1
ATOM 703 C C . GLY A 1 90 ? -11.650 11.310 -4.934 1.00 86.94 90 GLY A C 1
ATOM 704 O O . GLY A 1 90 ? -12.802 11.296 -5.346 1.00 86.94 90 GLY A O 1
ATOM 705 N N . GLY A 1 91 ? -11.144 10.338 -4.169 1.00 86.75 91 GLY A N 1
ATOM 706 C CA . GLY A 1 91 ? -11.919 9.175 -3.720 1.00 86.75 91 GLY A CA 1
ATOM 707 C C . GLY A 1 91 ? -12.627 9.368 -2.376 1.00 86.75 91 GLY A C 1
ATOM 708 O O . GLY A 1 91 ? -12.284 10.255 -1.583 1.00 86.75 91 GLY A O 1
ATOM 709 N N . SER A 1 92 ? -13.594 8.492 -2.099 1.00 89.88 92 SER A N 1
ATOM 710 C CA . SER A 1 92 ? -14.211 8.345 -0.777 1.00 89.88 92 SER A CA 1
ATOM 711 C C . SER A 1 92 ? -13.372 7.425 0.110 1.00 89.88 92 SER A C 1
ATOM 713 O O . SER A 1 92 ? -12.750 6.474 -0.355 1.00 89.88 92 SER A O 1
ATOM 715 N N . ARG A 1 93 ? -13.403 7.634 1.430 1.00 87.31 93 ARG A N 1
ATOM 716 C CA . ARG A 1 93 ? -12.741 6.727 2.388 1.00 87.31 93 ARG A CA 1
ATOM 717 C C . ARG A 1 93 ? -13.214 5.274 2.253 1.00 87.31 93 ARG A C 1
ATOM 719 O O . ARG A 1 93 ? -12.438 4.365 2.518 1.00 87.31 93 ARG A O 1
ATOM 726 N N . ASN A 1 94 ? -14.464 5.065 1.835 1.00 89.81 94 ASN A N 1
ATOM 727 C CA . ASN A 1 94 ? -15.066 3.744 1.663 1.00 89.81 94 ASN A CA 1
ATOM 728 C C . ASN A 1 94 ? -14.472 2.971 0.472 1.00 89.81 94 ASN A C 1
ATOM 730 O O . ASN A 1 94 ? -14.675 1.768 0.376 1.00 89.81 94 ASN A O 1
ATOM 734 N N . GLU A 1 95 ? -13.726 3.645 -0.404 1.00 89.62 95 GLU A N 1
ATO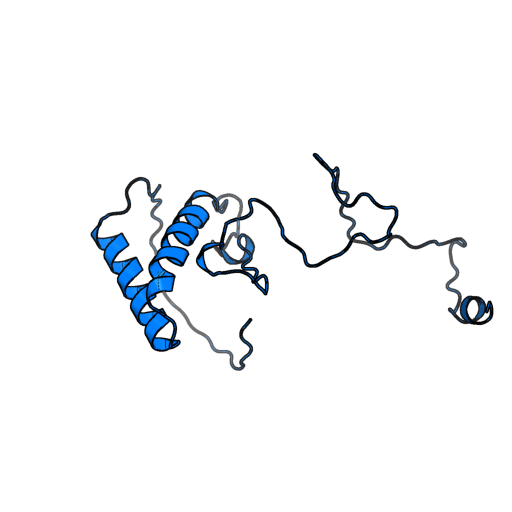M 735 C CA . GLU A 1 95 ? -13.024 3.054 -1.551 1.00 89.62 95 GLU A CA 1
ATOM 736 C C . GLU A 1 95 ? -11.576 2.662 -1.199 1.00 89.62 95 GLU A C 1
ATOM 738 O O . GLU A 1 95 ? -10.816 2.210 -2.056 1.00 89.62 95 GLU A O 1
ATOM 743 N N . SER A 1 96 ? -11.172 2.833 0.066 1.00 90.00 96 SER A N 1
ATOM 744 C CA . SER A 1 96 ? -9.851 2.422 0.544 1.00 90.00 96 SER A CA 1
ATOM 745 C C . SER A 1 96 ? -9.705 0.904 0.444 1.00 90.00 96 SER A C 1
ATOM 747 O O . SER A 1 96 ? -10.517 0.157 0.987 1.00 90.00 96 SER A O 1
ATOM 749 N N . CYS A 1 97 ? -8.644 0.448 -0.214 1.00 91.69 97 CYS A N 1
ATOM 750 C CA . CYS A 1 97 ? -8.359 -0.968 -0.415 1.00 91.69 97 CYS A CA 1
ATOM 751 C C . CYS A 1 97 ? -6.866 -1.270 -0.260 1.00 91.69 97 CYS A C 1
ATOM 753 O O . CYS A 1 97 ? -6.017 -0.376 -0.316 1.00 91.69 97 CYS A O 1
ATOM 755 N N . ILE A 1 98 ? -6.554 -2.551 -0.059 1.00 91.19 98 ILE A N 1
ATOM 756 C CA . ILE A 1 98 ? -5.181 -3.056 -0.043 1.00 91.19 98 ILE A CA 1
ATOM 757 C C . ILE A 1 98 ? -4.794 -3.452 -1.462 1.00 91.19 98 ILE A C 1
ATOM 759 O O . ILE A 1 98 ? -5.530 -4.159 -2.149 1.00 91.19 98 ILE A O 1
ATOM 763 N N . VAL A 1 99 ? -3.608 -3.020 -1.880 1.00 90.88 99 VAL A N 1
ATOM 764 C CA . VAL A 1 99 ? -2.986 -3.448 -3.130 1.00 90.88 99 VAL A CA 1
ATOM 765 C C . VAL A 1 99 ? -1.870 -4.425 -2.788 1.00 90.88 99 VAL A C 1
ATOM 767 O O . VAL A 1 99 ? -0.919 -4.062 -2.099 1.00 90.88 99 VAL A O 1
ATOM 770 N N . ASN A 1 100 ? -1.963 -5.654 -3.297 1.00 86.31 100 ASN A N 1
ATOM 771 C CA . ASN A 1 100 ? -0.926 -6.677 -3.143 1.00 86.31 100 ASN A CA 1
ATOM 772 C C . ASN A 1 100 ? 0.244 -6.389 -4.096 1.00 86.31 100 ASN A C 1
ATOM 774 O O . ASN A 1 100 ? 0.407 -7.042 -5.126 1.00 86.31 100 ASN A O 1
ATOM 778 N N . GLY A 1 101 ? 1.020 -5.354 -3.785 1.00 88.12 101 GLY A N 1
ATOM 779 C CA . GLY A 1 101 ? 2.120 -4.880 -4.615 1.00 88.12 101 GLY A CA 1
ATOM 780 C C . GLY A 1 101 ? 2.568 -3.477 -4.220 1.00 88.12 101 GLY A C 1
ATOM 781 O O . GLY A 1 101 ? 2.319 -3.015 -3.110 1.00 88.12 101 GLY A O 1
ATOM 782 N N . VAL A 1 102 ? 3.231 -2.783 -5.145 1.00 88.38 102 VAL A N 1
ATOM 783 C CA . VAL A 1 102 ? 3.772 -1.436 -4.913 1.00 88.38 102 VAL A CA 1
ATOM 784 C C . VAL A 1 102 ? 3.064 -0.424 -5.809 1.00 88.38 102 VAL A C 1
ATOM 786 O O . VAL A 1 102 ? 2.924 -0.642 -7.010 1.00 88.38 102 VAL A O 1
ATOM 789 N N . VAL A 1 103 ? 2.669 0.717 -5.236 1.00 89.81 103 VAL A N 1
ATOM 790 C CA . VAL A 1 103 ? 2.004 1.813 -5.960 1.00 89.81 103 VAL A CA 1
ATOM 791 C C . VAL A 1 103 ? 2.892 3.057 -5.976 1.00 89.81 103 VAL A C 1
ATOM 793 O O . VAL A 1 103 ? 3.026 3.776 -4.983 1.00 89.81 103 VAL A O 1
ATOM 796 N N . CYS A 1 104 ? 3.460 3.392 -7.133 1.00 86.75 104 CYS A N 1
ATOM 797 C CA . CYS A 1 104 ? 4.323 4.565 -7.303 1.00 86.75 104 CYS A CA 1
ATOM 798 C C . CYS A 1 104 ? 3.614 5.699 -8.064 1.00 86.75 104 CYS A C 1
ATOM 800 O O . CYS A 1 104 ? 2.724 5.463 -8.870 1.00 86.75 104 CYS A O 1
ATOM 802 N N . THR A 1 105 ? 3.982 6.954 -7.778 1.00 85.31 105 THR A N 1
ATOM 803 C CA . THR A 1 105 ? 3.496 8.119 -8.545 1.00 85.31 105 THR A CA 1
ATOM 804 C C . THR A 1 105 ? 4.522 8.411 -9.628 1.00 85.31 105 THR A C 1
ATOM 806 O O . THR A 1 105 ? 5.288 9.367 -9.534 1.00 85.31 105 THR A O 1
ATOM 809 N N . LYS A 1 106 ? 4.621 7.508 -10.602 1.00 87.00 106 LYS A N 1
ATOM 810 C CA . LYS A 1 106 ? 5.577 7.605 -11.702 1.00 87.00 106 LYS A CA 1
ATOM 811 C C . LYS A 1 106 ? 4.862 7.270 -13.000 1.00 87.00 106 LYS A C 1
ATOM 813 O O . LYS A 1 106 ? 4.198 6.245 -13.092 1.00 87.00 106 LYS A O 1
ATOM 818 N N . ASN A 1 107 ? 5.025 8.136 -13.991 1.00 85.19 107 ASN A N 1
ATOM 819 C CA . ASN A 1 107 ? 4.549 7.873 -15.342 1.00 85.19 107 ASN A CA 1
ATOM 820 C C . ASN A 1 107 ? 5.564 7.016 -16.104 1.00 85.19 107 ASN A C 1
ATOM 822 O O . ASN A 1 107 ? 6.753 6.986 -15.765 1.00 85.19 107 ASN A O 1
ATOM 826 N N . VAL A 1 108 ? 5.099 6.349 -17.161 1.00 90.38 108 VAL A N 1
ATOM 827 C CA . VAL A 1 108 ? 5.991 5.691 -18.121 1.00 90.38 108 VAL A CA 1
ATOM 828 C C . VAL A 1 108 ? 7.010 6.697 -18.660 1.00 90.38 108 VAL A C 1
ATOM 830 O O . VAL A 1 108 ? 6.689 7.862 -18.890 1.00 90.38 108 VAL A O 1
ATOM 833 N N . ALA A 1 109 ? 8.260 6.261 -18.829 1.00 90.12 109 ALA A N 1
ATOM 834 C CA . ALA A 1 109 ? 9.356 7.173 -19.161 1.00 90.12 109 ALA A CA 1
ATOM 835 C C . ALA A 1 109 ? 9.212 7.782 -20.564 1.00 90.12 109 ALA A C 1
ATOM 837 O O . ALA A 1 109 ? 9.648 8.904 -20.804 1.00 90.12 109 ALA A O 1
ATOM 838 N N . HIS A 1 110 ? 8.587 7.049 -21.486 1.00 93.38 110 HIS A N 1
ATOM 839 C CA . HIS A 1 110 ? 8.367 7.485 -22.856 1.00 93.38 110 HIS A CA 1
ATOM 840 C C . HIS A 1 110 ? 6.934 7.165 -23.291 1.00 93.38 110 HIS A C 1
ATOM 842 O O . HIS A 1 110 ? 6.407 6.112 -22.944 1.00 93.38 110 HIS A O 1
ATOM 848 N N . ARG A 1 111 ? 6.306 8.042 -24.087 1.00 91.75 111 ARG A N 1
ATOM 849 C CA . ARG A 1 111 ? 4.891 7.902 -24.500 1.00 91.75 111 ARG A CA 1
ATOM 850 C C . ARG A 1 111 ? 4.603 6.641 -25.316 1.00 91.75 111 ARG A C 1
ATOM 852 O O . ARG A 1 111 ? 3.482 6.160 -25.305 1.00 91.75 111 ARG A O 1
ATOM 859 N N . ALA A 1 112 ? 5.610 6.126 -26.020 1.00 94.44 112 ALA A N 1
ATOM 860 C CA . ALA A 1 112 ? 5.502 4.880 -26.780 1.00 94.44 112 ALA A CA 1
ATOM 861 C C . ALA A 1 112 ? 5.735 3.615 -25.930 1.00 94.44 112 ALA A C 1
ATOM 863 O O . ALA A 1 112 ? 5.637 2.510 -26.454 1.00 94.44 112 ALA A O 1
ATOM 864 N N . MET A 1 113 ? 6.089 3.746 -24.644 1.00 95.00 113 MET A N 1
ATOM 865 C CA . MET A 1 113 ? 6.121 2.592 -23.743 1.00 95.00 113 MET A CA 1
ATOM 866 C C . MET A 1 113 ? 4.694 2.148 -23.427 1.00 95.00 113 MET A C 1
ATOM 868 O O . MET A 1 113 ? 3.794 2.976 -23.300 1.00 95.00 113 MET A O 1
ATOM 872 N N . ALA A 1 114 ? 4.504 0.841 -23.265 1.00 93.56 114 ALA A N 1
ATOM 873 C CA . ALA A 1 114 ? 3.219 0.281 -22.879 1.00 93.56 114 ALA A CA 1
ATOM 874 C C . ALA A 1 114 ? 2.756 0.854 -21.528 1.00 93.56 114 ALA A C 1
ATOM 876 O O . ALA A 1 114 ? 3.515 0.869 -20.558 1.00 93.56 114 ALA A O 1
ATOM 877 N N . THR A 1 115 ? 1.507 1.315 -21.474 1.00 93.44 115 THR A N 1
ATOM 878 C CA . THR A 1 115 ? 0.860 1.808 -20.248 1.00 93.44 115 THR A CA 1
ATOM 879 C C . THR A 1 115 ? 0.367 0.672 -19.356 1.00 93.44 115 THR A C 1
ATOM 881 O O . THR A 1 115 ? 0.226 0.861 -18.153 1.00 93.44 115 THR A O 1
ATOM 884 N N . GLU A 1 116 ? 0.145 -0.509 -19.935 1.00 93.31 116 GLU A N 1
ATOM 885 C CA . GLU A 1 116 ? -0.287 -1.719 -19.242 1.00 93.31 116 GLU A CA 1
ATOM 886 C C . GLU A 1 116 ? 0.608 -2.894 -19.644 1.00 93.31 116 GLU A C 1
ATOM 888 O O . GLU A 1 116 ? 0.916 -3.091 -20.821 1.00 93.31 116 GLU A O 1
ATOM 893 N N . LEU A 1 117 ? 1.053 -3.668 -18.653 1.00 92.81 117 LEU A N 1
ATOM 894 C CA . LEU A 1 117 ? 1.924 -4.825 -18.838 1.00 92.81 117 LEU A CA 1
ATOM 895 C C . LEU A 1 117 ? 1.419 -5.984 -17.977 1.00 92.81 117 LEU A C 1
ATOM 897 O O . LEU A 1 117 ? 1.331 -5.862 -16.756 1.00 92.81 117 LEU A O 1
ATOM 901 N N . THR A 1 118 ? 1.145 -7.128 -18.599 1.00 95.38 118 THR A N 1
ATOM 902 C CA . THR A 1 118 ? 0.815 -8.372 -17.893 1.00 95.38 118 THR A CA 1
ATOM 903 C C . THR A 1 118 ? 2.095 -9.168 -17.639 1.00 95.38 118 THR A C 1
ATOM 905 O O . THR A 1 118 ? 2.850 -9.432 -18.571 1.00 95.38 118 THR A O 1
ATOM 908 N N . SER A 1 119 ? 2.349 -9.546 -16.382 1.00 93.69 119 SER A N 1
ATOM 909 C CA . SER A 1 119 ? 3.545 -10.301 -15.961 1.00 93.69 119 SER A CA 1
ATOM 910 C C . SER A 1 119 ? 4.881 -9.702 -16.454 1.00 93.69 119 SER A C 1
ATOM 912 O O . SER A 1 119 ? 5.659 -10.387 -17.128 1.00 93.69 119 SER A O 1
ATOM 914 N N . PRO A 1 120 ? 5.174 -8.421 -16.151 1.00 94.50 120 PRO A N 1
ATOM 915 C CA . PRO A 1 120 ? 6.397 -7.774 -16.613 1.00 94.50 120 PRO A CA 1
ATOM 916 C C . PRO A 1 120 ? 7.647 -8.417 -16.000 1.00 94.50 120 PRO A C 1
ATOM 918 O O . PRO A 1 120 ? 7.679 -8.763 -14.820 1.00 94.50 120 PRO A O 1
ATOM 921 N N . ARG A 1 121 ? 8.725 -8.499 -16.786 1.00 94.94 121 ARG A N 1
ATOM 922 C CA . ARG A 1 121 ? 10.068 -8.804 -16.274 1.00 94.94 121 ARG A CA 1
ATOM 923 C C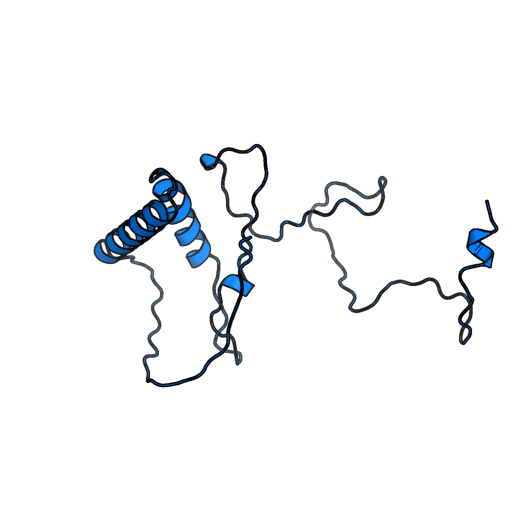 . ARG A 1 121 ? 10.797 -7.494 -16.003 1.00 94.94 121 ARG A C 1
ATOM 925 O O . ARG A 1 121 ? 11.034 -6.724 -16.930 1.00 94.94 121 ARG A O 1
ATOM 932 N N . ILE A 1 122 ? 11.124 -7.241 -14.739 1.00 92.19 122 ILE A N 1
ATOM 933 C CA . ILE A 1 122 ? 11.722 -5.983 -14.279 1.00 92.19 122 ILE A CA 1
ATOM 934 C C . ILE A 1 122 ? 13.202 -6.221 -13.965 1.00 92.19 122 ILE A C 1
ATOM 936 O O . ILE A 1 122 ? 13.534 -7.129 -13.208 1.00 92.19 122 ILE A O 1
ATOM 940 N N . LEU A 1 123 ? 14.085 -5.391 -14.529 1.00 92.94 123 LEU A N 1
ATOM 941 C CA . LEU A 1 123 ? 15.510 -5.351 -14.196 1.00 92.94 123 LEU A CA 1
ATOM 942 C C . LEU A 1 123 ? 15.777 -4.153 -13.279 1.00 92.94 123 LEU A C 1
ATOM 944 O O . LEU A 1 123 ? 15.491 -3.015 -13.651 1.00 92.94 123 LEU A O 1
ATOM 948 N N . LEU A 1 124 ? 16.336 -4.408 -12.097 1.00 93.62 124 LEU A N 1
ATOM 949 C CA . LEU A 1 124 ? 16.774 -3.373 -11.162 1.00 93.62 124 LEU A CA 1
ATOM 950 C C . LEU A 1 124 ? 18.295 -3.248 -11.246 1.00 93.62 124 LEU A C 1
ATOM 952 O O . LEU A 1 124 ? 19.008 -4.234 -11.071 1.00 93.62 124 LEU A O 1
ATOM 956 N N . LEU A 1 125 ? 18.786 -2.041 -11.519 1.00 92.00 125 LEU A N 1
ATOM 957 C CA . LEU A 1 125 ? 20.212 -1.736 -11.580 1.00 92.00 125 LEU A CA 1
ATOM 958 C C . LEU A 1 125 ? 20.576 -0.806 -10.424 1.00 92.00 125 LEU A C 1
ATOM 960 O O . LEU A 1 125 ? 19.878 0.174 -10.174 1.00 92.00 125 LEU A O 1
ATOM 964 N N . GLY A 1 126 ? 21.690 -1.092 -9.749 1.00 94.75 126 GLY A N 1
ATOM 965 C CA . GLY A 1 126 ? 22.265 -0.203 -8.732 1.00 94.75 126 GLY A CA 1
ATOM 966 C C . GLY A 1 126 ? 23.005 1.008 -9.317 1.00 94.75 126 GLY A C 1
ATOM 967 O O . GLY A 1 126 ? 23.517 1.830 -8.565 1.00 94.75 126 GLY A O 1
ATOM 968 N N . CYS A 1 127 ? 23.084 1.118 -10.647 1.00 89.69 127 CYS A N 1
ATOM 969 C CA . CYS A 1 127 ? 23.770 2.182 -11.374 1.00 89.69 127 CYS A CA 1
ATOM 970 C C . CYS A 1 127 ? 22.899 2.750 -12.508 1.00 89.69 127 CYS A C 1
ATOM 972 O O . CYS A 1 127 ? 21.883 2.168 -12.896 1.00 89.69 127 CYS A O 1
ATOM 974 N N . SER A 1 128 ? 23.297 3.909 -13.038 1.00 87.06 128 SER A N 1
ATOM 975 C CA . SER A 1 128 ? 22.648 4.543 -14.186 1.00 87.06 128 SER A CA 1
ATOM 976 C C . SER A 1 128 ? 23.093 3.920 -15.513 1.00 87.06 128 SER A C 1
ATOM 978 O O . SER A 1 128 ? 24.224 3.463 -15.665 1.00 87.06 128 SER A O 1
ATOM 980 N N . ILE A 1 129 ? 22.202 3.950 -16.505 1.00 84.88 129 ILE A N 1
ATOM 981 C CA . ILE A 1 129 ? 22.531 3.609 -17.892 1.00 84.88 129 ILE A CA 1
ATOM 982 C C . ILE A 1 129 ? 22.964 4.905 -18.579 1.00 84.88 129 ILE A C 1
ATOM 984 O O . ILE A 1 129 ? 22.135 5.781 -18.823 1.00 84.88 129 ILE A O 1
ATOM 988 N N . VAL A 1 130 ? 24.259 5.047 -18.860 1.00 83.06 130 VAL A N 1
ATOM 989 C CA . VAL A 1 130 ? 24.832 6.240 -19.500 1.00 83.06 130 VAL A CA 1
ATOM 990 C C . VAL A 1 130 ? 25.507 5.838 -20.803 1.00 83.06 130 VAL A C 1
ATOM 992 O O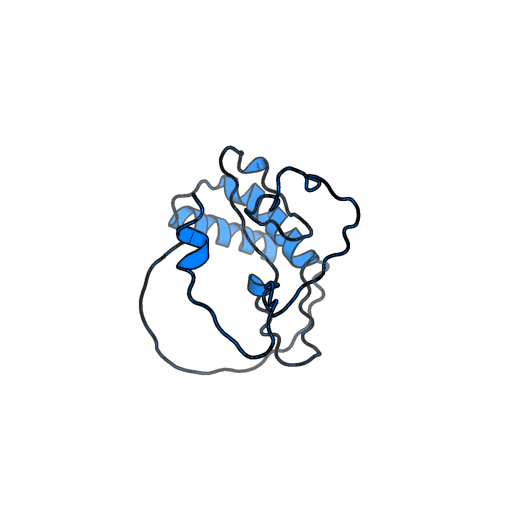 . VAL A 1 130 ? 26.225 4.842 -20.862 1.00 83.06 130 VAL A O 1
ATOM 995 N N . TYR A 1 131 ? 25.283 6.621 -21.857 1.00 72.69 131 TYR A N 1
ATOM 996 C CA . TYR A 1 131 ? 26.004 6.454 -23.112 1.00 72.69 131 TYR A CA 1
ATOM 997 C C . TYR A 1 131 ? 27.436 6.972 -22.958 1.00 72.69 131 TYR A C 1
ATOM 999 O O . TYR A 1 131 ? 27.655 8.176 -22.830 1.00 72.69 131 TYR A O 1
ATOM 1007 N N . GLN A 1 132 ? 28.414 6.070 -22.998 1.00 67.69 132 GLN A N 1
ATOM 1008 C CA . GLN A 1 132 ? 29.830 6.417 -23.029 1.00 67.69 132 GLN A CA 1
ATOM 1009 C C . GLN A 1 132 ? 30.429 5.951 -24.358 1.00 67.69 132 GLN A C 1
ATOM 1011 O O . GLN A 1 132 ? 30.573 4.759 -24.603 1.00 67.69 132 GLN A O 1
ATOM 1016 N N . ARG A 1 133 ? 30.759 6.905 -25.239 1.00 67.94 133 ARG A N 1
ATOM 1017 C CA . ARG A 1 133 ? 31.347 6.618 -26.562 1.00 67.94 133 ARG A CA 1
ATOM 1018 C C . ARG A 1 133 ? 32.873 6.499 -26.533 1.00 67.94 133 ARG A C 1
ATOM 1020 O O . ARG A 1 133 ? 33.455 5.997 -27.485 1.00 67.94 133 ARG A O 1
ATOM 1027 N N . ILE A 1 134 ? 33.520 7.005 -25.481 1.00 61.50 134 ILE A N 1
ATOM 1028 C CA . ILE A 1 134 ? 34.978 7.112 -25.388 1.00 61.50 134 ILE A CA 1
ATOM 1029 C C . ILE A 1 134 ? 35.413 6.585 -24.020 1.00 61.50 134 ILE A C 1
ATOM 1031 O O . ILE A 1 134 ? 35.040 7.136 -22.980 1.00 61.50 134 ILE A O 1
ATOM 1035 N N . GLU A 1 135 ? 36.198 5.513 -24.011 1.00 63.31 135 GLU A N 1
ATOM 1036 C CA . GLU A 1 135 ? 36.876 5.056 -22.800 1.00 63.31 135 GLU A CA 1
ATOM 1037 C C . GLU A 1 135 ? 37.896 6.126 -22.367 1.00 63.31 135 GLU A C 1
ATOM 1039 O O . GLU A 1 135 ? 38.702 6.595 -23.168 1.00 63.31 135 GLU A O 1
ATOM 1044 N N . GLY A 1 136 ? 37.829 6.572 -21.107 1.00 58.88 136 GLY A N 1
ATOM 1045 C CA . GLY A 1 136 ? 38.844 7.451 -20.509 1.00 58.88 136 GLY A CA 1
ATOM 1046 C C . GLY A 1 136 ? 38.705 8.971 -20.707 1.00 58.88 136 GLY A C 1
ATOM 1047 O O . GLY A 1 136 ? 39.649 9.685 -20.374 1.00 58.88 136 GLY A O 1
ATOM 1048 N N . ARG A 1 137 ? 37.576 9.514 -21.200 1.00 55.91 137 ARG A N 1
ATOM 1049 C CA . ARG A 1 137 ? 37.414 10.981 -21.343 1.00 55.91 137 ARG A CA 1
ATOM 1050 C C . ARG A 1 137 ? 36.034 11.492 -20.912 1.00 55.91 137 ARG A C 1
ATOM 1052 O O . ARG A 1 137 ? 35.028 11.149 -21.523 1.00 55.91 137 ARG A O 1
ATOM 1059 N N . LEU A 1 138 ? 35.999 12.357 -19.893 1.00 53.62 138 LEU A N 1
ATOM 1060 C CA . LEU A 1 138 ? 34.835 13.183 -19.547 1.00 53.62 138 LEU A CA 1
ATOM 1061 C C . LEU A 1 138 ? 34.823 14.413 -20.471 1.00 53.62 138 LEU A C 1
ATOM 1063 O O . LEU A 1 138 ? 35.844 15.089 -20.595 1.00 53.62 138 LEU A O 1
ATOM 1067 N N . LEU A 1 139 ? 33.701 14.698 -21.134 1.00 57.91 139 LEU A N 1
ATOM 1068 C CA . LEU A 1 139 ? 33.509 15.925 -21.918 1.00 57.91 139 LEU A CA 1
ATOM 1069 C C . LEU A 1 139 ? 32.464 16.810 -21.228 1.00 57.91 139 LEU A C 1
ATOM 1071 O O . LEU A 1 139 ? 31.492 16.289 -20.680 1.00 57.91 139 LEU A O 1
ATOM 1075 N N . SER A 1 140 ? 32.676 18.133 -21.237 1.00 58.56 140 SER A N 1
ATOM 1076 C CA . SER A 1 140 ? 31.705 19.094 -20.701 1.00 58.56 140 SER A CA 1
ATOM 1077 C C . SER A 1 140 ? 30.425 19.089 -21.542 1.00 58.56 140 SER A C 1
ATOM 1079 O O . SER A 1 140 ? 30.445 18.744 -22.723 1.00 58.56 140 SER A O 1
ATOM 1081 N N . LEU A 1 141 ? 29.299 19.449 -20.921 1.00 60.69 141 LEU A N 1
ATOM 1082 C CA . LEU A 1 141 ? 27.973 19.488 -21.552 1.00 60.69 141 LEU A CA 1
ATOM 1083 C C . LEU A 1 141 ? 27.797 20.655 -22.548 1.00 60.69 141 LEU A C 1
ATOM 1085 O O . LEU A 1 141 ? 26.779 20.708 -23.235 1.00 60.69 141 LEU A O 1
ATOM 1089 N N . GLU A 1 142 ? 28.773 21.564 -22.674 1.00 60.97 142 GLU A N 1
ATOM 1090 C CA . GLU A 1 142 ? 28.719 22.708 -23.604 1.00 60.97 142 GLU A CA 1
ATOM 1091 C C . GLU A 1 142 ? 28.414 22.356 -25.071 1.00 60.97 142 GLU A C 1
ATOM 1093 O O . GLU A 1 142 ? 27.576 23.033 -25.666 1.00 60.97 142 GLU A O 1
ATOM 1098 N N . PRO A 1 143 ? 29.034 21.335 -25.697 1.00 58.78 143 PRO A N 1
ATOM 1099 C CA . PRO A 1 143 ? 28.882 21.107 -27.134 1.00 58.78 143 PRO A CA 1
ATOM 1100 C C . PRO A 1 143 ? 27.470 20.664 -27.525 1.00 58.78 143 PRO A C 1
ATOM 1102 O O . PRO A 1 143 ? 27.042 20.904 -28.649 1.00 58.78 143 PRO A O 1
ATOM 1105 N N . VAL A 1 144 ? 26.742 20.031 -26.599 1.00 58.00 144 VAL A N 1
ATOM 1106 C CA . VAL A 1 144 ? 25.358 19.583 -26.813 1.00 58.00 144 VAL A CA 1
ATOM 1107 C C . VAL A 1 144 ? 24.383 20.752 -26.655 1.00 58.00 144 VAL A C 1
ATOM 1109 O O . VAL A 1 144 ? 23.383 20.812 -27.362 1.00 58.00 144 VAL A O 1
ATOM 1112 N N . MET A 1 145 ? 24.690 21.718 -25.781 1.00 59.22 145 MET A N 1
ATOM 1113 C CA . MET A 1 145 ? 23.861 22.918 -25.596 1.00 59.22 145 MET A CA 1
ATOM 1114 C C . MET A 1 145 ? 23.942 23.904 -26.772 1.00 59.22 145 MET A C 1
ATOM 1116 O O . MET A 1 145 ? 23.027 24.700 -26.945 1.00 59.22 145 MET A O 1
ATOM 1120 N N . MET A 1 146 ? 25.002 23.850 -27.586 1.00 59.28 146 MET A N 1
ATOM 1121 C CA . MET A 1 146 ? 25.162 24.687 -28.788 1.00 59.28 146 MET A CA 1
ATOM 1122 C C . MET A 1 146 ? 24.496 24.116 -30.051 1.00 59.28 146 MET A C 1
ATOM 1124 O O . MET A 1 146 ? 24.555 24.745 -31.104 1.00 59.28 146 MET A O 1
ATOM 1128 N N . GLN A 1 147 ? 23.872 22.937 -29.974 1.00 56.19 147 GLN A N 1
ATOM 1129 C CA . GLN A 1 147 ? 23.098 22.364 -31.077 1.00 56.19 147 GLN A CA 1
ATOM 1130 C C . GLN A 1 147 ? 21.603 22.645 -30.892 1.00 56.19 147 GLN A C 1
ATOM 1132 O O . GLN A 1 147 ? 20.813 21.723 -30.694 1.00 56.19 147 GLN A O 1
ATOM 1137 N N . VAL A 1 148 ? 21.225 23.924 -30.949 1.00 47.69 148 VAL A N 1
ATOM 1138 C CA . VAL A 1 148 ? 19.850 24.385 -31.210 1.00 47.69 148 VAL A CA 1
ATOM 1139 C C . VAL A 1 148 ? 19.918 25.599 -32.122 1.00 47.69 148 VAL A C 1
ATOM 1141 O O . VAL A 1 148 ? 20.743 26.491 -31.827 1.00 47.69 148 VAL A O 1
#

pLDDT: mean 74.75, std 22.96, range [20.86, 97.0]

Secondary structure (DSSP, 8-state):
---------------------------HHHHHHHHHHHHHHHHHTT--GGGHHHHHHHHHHHHHH----TTSS-----GGGT------TT--GGG----SS-------SSTTS-S--SS------SS------STT----SHHHHT--

Sequence (148 aa):
LFYSGCGMVHSGCDSIINTRVKGTGSCIAFRQHEQNLLKQQLNAEGLSQSWVDIVIPLAQQIVDIVRPDVQKDADDMDIRQYVQFKKVPGGSRNESCIVNGVVCTKNVAHRAMATELTSPRILLLGCSIVYQRIEGRLLSLEPVMMQV

InterPro domains:
  IPR027409 GroEL-like apical domain superfamily [G3DSA:3.50.7.10] (94-147)
  IPR027409 GroEL-like apical domain superfamily [SSF52029] (95-135)
  IPR043548 1-phosphatidylinositol-3phosphate-5-kinase [PTHR46715] (31-147)

Radius of gyration: 24.2 Å; chains: 1; bounding box: 56×43×61 Å

Organism: Diploptera punctata (NCBI:txid6984)

Foldseek 3Di:
DDDDDDDDDDDDDDDDDDDDDPPPDDDPVNVVVVLVVVQVVCVVVVHDSCCSVLVVVQVVVLVVVDDDPPPPDDDPVPCPVVDDDDDDPPDDSNPDDDDPDDDDPDDDPDPPDDPDDDPDDDDDDPDDDDDDPDPPDDDDPVVVVPPD